Protein AF-A0A2S9FMT5-F1 (afdb_monomer)

Foldseek 3Di:
DVVVVVVLQVLQQVLLVLLVVVDDDPDPADSVRSSVLLNQLQQQLQQVCCVPVVDDPDDDNRGGHPSVSSNVSSNVSVVVVVD

Radius of gyration: 12.4 Å; Cα contacts (8 Å, |Δi|>4): 129; chains: 1; bounding box: 23×32×34 Å

Mean predicted aligned error: 6.48 Å

Sequence (83 aa):
MIGLIVSIIVIGLIAGALARLLVPGKQNLSVPMTIVLGVVGSFVGGLLGYLIFHKDAAQGFLQPSGIIGSIIGAVIVLVIWLR

Structure (mmCIF, N/CA/C/O backbone):
data_AF-A0A2S9FMT5-F1
#
_entry.id   AF-A0A2S9FMT5-F1
#
loop_
_atom_site.group_PDB
_atom_site.id
_atom_site.type_symbol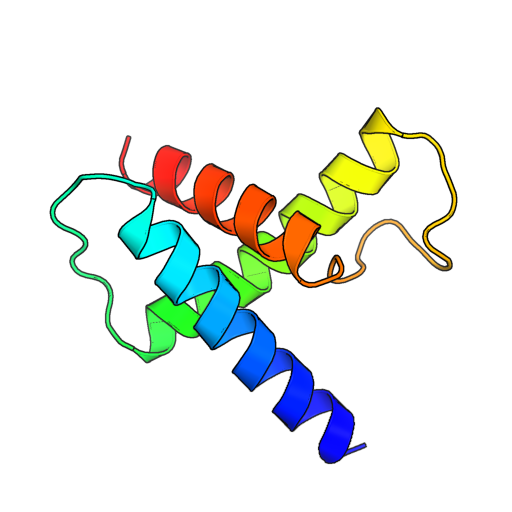
_atom_site.label_atom_id
_atom_site.label_alt_id
_atom_site.label_comp_id
_atom_site.label_asym_id
_atom_site.label_entity_id
_atom_site.label_seq_id
_atom_site.pdbx_PDB_ins_code
_atom_site.Cartn_x
_atom_site.Cartn_y
_atom_site.Cartn_z
_atom_site.occupancy
_atom_site.B_iso_or_equiv
_atom_site.auth_seq_id
_atom_site.auth_comp_id
_atom_site.auth_asym_id
_atom_site.auth_atom_id
_atom_site.pdbx_PDB_model_num
ATOM 1 N N . MET A 1 1 ? 7.990 -16.681 -15.206 1.00 64.19 1 MET A N 1
ATOM 2 C CA . MET A 1 1 ? 6.561 -16.401 -14.919 1.00 64.19 1 MET A CA 1
ATOM 3 C C . MET A 1 1 ? 6.232 -16.567 -13.436 1.00 64.19 1 MET A C 1
AT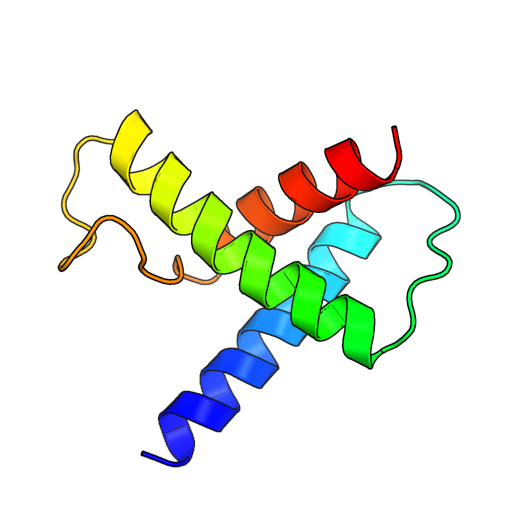OM 5 O O . MET A 1 1 ? 5.759 -15.612 -12.842 1.00 64.19 1 MET A O 1
ATOM 9 N N . ILE A 1 2 ? 6.567 -17.698 -12.801 1.00 76.94 2 ILE A N 1
ATOM 10 C CA . ILE A 1 2 ? 6.307 -17.929 -11.362 1.00 76.94 2 ILE A CA 1
ATOM 11 C C . ILE A 1 2 ? 6.980 -16.879 -10.454 1.00 76.94 2 ILE A C 1
ATOM 13 O O . ILE A 1 2 ? 6.337 -16.352 -9.553 1.00 76.94 2 ILE A O 1
ATOM 17 N N . GLY A 1 3 ? 8.231 -16.493 -10.735 1.00 77.69 3 GLY A N 1
ATOM 18 C CA . GLY A 1 3 ? 8.944 -15.483 -9.938 1.00 77.69 3 GLY A CA 1
ATOM 19 C C . GLY A 1 3 ? 8.277 -14.099 -9.901 1.00 77.69 3 GLY A C 1
ATOM 20 O O . GLY A 1 3 ? 8.365 -13.417 -8.884 1.00 77.69 3 GLY A O 1
ATOM 21 N N . LEU A 1 4 ? 7.556 -13.708 -10.962 1.00 77.31 4 LEU A N 1
ATOM 22 C CA . LEU A 1 4 ? 6.801 -12.445 -11.017 1.00 77.31 4 LEU A CA 1
ATOM 23 C C . LEU A 1 4 ? 5.560 -12.483 -10.119 1.00 77.31 4 LEU A C 1
ATOM 25 O O . LEU A 1 4 ? 5.252 -11.525 -9.422 1.00 77.31 4 LEU A O 1
ATOM 29 N N . ILE A 1 5 ? 4.867 -13.619 -10.105 1.00 79.88 5 ILE A N 1
ATOM 30 C CA . ILE A 1 5 ? 3.676 -13.814 -9.273 1.00 79.88 5 ILE A CA 1
ATOM 31 C C . ILE A 1 5 ? 4.071 -13.793 -7.793 1.00 79.88 5 ILE A C 1
ATOM 33 O O . ILE A 1 5 ? 3.440 -13.105 -6.995 1.00 79.88 5 ILE A O 1
ATOM 37 N N . VAL A 1 6 ? 5.161 -14.481 -7.435 1.00 83.19 6 VAL A N 1
ATOM 38 C CA . VAL A 1 6 ? 5.686 -14.480 -6.061 1.00 83.19 6 VAL A CA 1
ATOM 39 C C . VAL A 1 6 ? 6.096 -13.071 -5.633 1.00 83.19 6 VAL A C 1
ATOM 41 O O . VAL A 1 6 ? 5.742 -12.642 -4.539 1.00 83.19 6 VAL A O 1
ATOM 44 N N . SER A 1 7 ? 6.781 -12.315 -6.495 1.00 79.75 7 SER A N 1
ATOM 45 C CA . SER A 1 7 ? 7.189 -10.943 -6.165 1.00 79.75 7 SER A CA 1
ATOM 46 C C . SER A 1 7 ? 6.000 -9.990 -6.020 1.00 79.75 7 SER A C 1
ATOM 48 O O . SER A 1 7 ? 5.991 -9.217 -5.070 1.00 79.75 7 SER A O 1
ATOM 50 N N . ILE A 1 8 ? 4.959 -10.082 -6.855 1.00 80.56 8 ILE A N 1
ATOM 51 C CA . ILE A 1 8 ? 3.734 -9.275 -6.694 1.00 80.56 8 ILE A CA 1
ATOM 52 C C . ILE A 1 8 ? 3.024 -9.592 -5.374 1.00 80.56 8 ILE A C 1
ATOM 54 O O . ILE A 1 8 ? 2.592 -8.674 -4.681 1.00 80.56 8 ILE A O 1
ATOM 58 N N . ILE A 1 9 ? 2.927 -10.870 -4.995 1.00 83.75 9 ILE A N 1
ATOM 59 C CA . ILE A 1 9 ? 2.300 -11.268 -3.727 1.00 83.75 9 ILE A CA 1
ATOM 60 C C . ILE A 1 9 ? 3.115 -10.752 -2.538 1.00 83.75 9 ILE A C 1
ATOM 62 O O . ILE A 1 9 ? 2.541 -10.196 -1.605 1.00 83.75 9 ILE A O 1
ATOM 66 N N . VAL A 1 10 ? 4.442 -10.895 -2.574 1.00 85.88 10 VAL A N 1
ATOM 67 C CA . VAL A 1 10 ? 5.329 -10.425 -1.500 1.00 85.88 10 VAL A CA 1
ATOM 68 C C . VAL A 1 10 ? 5.286 -8.901 -1.386 1.00 85.88 10 VAL A C 1
ATOM 70 O O . VAL A 1 10 ? 5.104 -8.379 -0.290 1.00 85.88 10 VAL A O 1
ATOM 73 N N . ILE A 1 11 ? 5.382 -8.179 -2.504 1.00 83.81 11 ILE A N 1
ATOM 74 C CA . ILE A 1 11 ? 5.309 -6.712 -2.528 1.00 83.81 11 ILE A CA 1
ATOM 75 C C . ILE A 1 11 ? 3.928 -6.237 -2.072 1.00 83.81 11 ILE A C 1
ATOM 77 O O . ILE A 1 11 ? 3.851 -5.320 -1.261 1.00 83.81 11 ILE A O 1
ATOM 81 N N . GLY A 1 12 ? 2.847 -6.872 -2.530 1.00 85.25 12 GLY A N 1
ATOM 82 C CA . GLY A 1 12 ? 1.485 -6.565 -2.097 1.00 85.25 12 GLY A CA 1
ATOM 83 C C . GLY A 1 12 ? 1.291 -6.806 -0.601 1.00 85.25 12 GLY A C 1
ATOM 84 O O . GLY A 1 12 ? 0.741 -5.960 0.096 1.00 85.25 12 GLY A O 1
ATOM 85 N N . LEU A 1 13 ? 1.812 -7.908 -0.063 1.00 88.00 13 LEU A N 1
ATOM 86 C CA . LEU A 1 13 ? 1.745 -8.185 1.370 1.00 88.00 13 LEU A CA 1
ATOM 87 C C . LEU A 1 13 ? 2.534 -7.149 2.180 1.00 88.00 13 LEU A C 1
ATOM 89 O O . LEU A 1 13 ? 2.013 -6.640 3.169 1.00 88.00 13 LEU A O 1
ATOM 93 N N . ILE A 1 14 ? 3.747 -6.793 1.745 1.00 88.88 14 ILE A N 1
ATOM 94 C CA . ILE A 1 14 ? 4.580 -5.776 2.403 1.00 88.88 14 ILE A CA 1
ATOM 95 C C . ILE A 1 14 ? 3.906 -4.403 2.336 1.0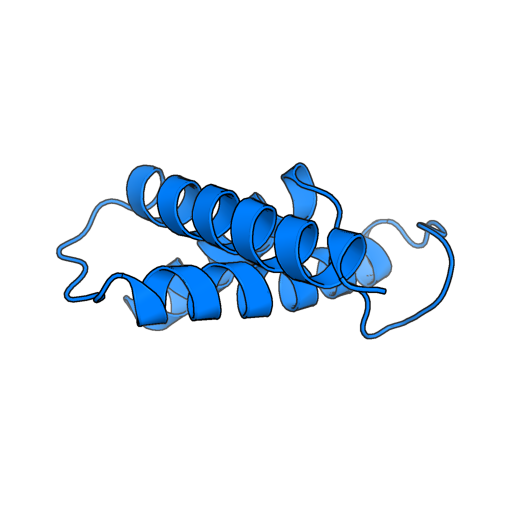0 88.88 14 ILE A C 1
ATOM 97 O O . ILE A 1 14 ? 3.745 -3.756 3.365 1.00 88.88 14 ILE A O 1
ATOM 101 N N . ALA A 1 15 ? 3.471 -3.964 1.155 1.00 88.69 15 ALA A N 1
ATOM 102 C CA . ALA A 1 15 ? 2.826 -2.668 0.970 1.00 88.69 15 ALA A CA 1
ATOM 103 C C . ALA A 1 15 ? 1.512 -2.568 1.757 1.00 88.69 15 ALA A C 1
ATOM 105 O O . ALA A 1 15 ? 1.278 -1.569 2.432 1.00 88.69 15 ALA A O 1
ATOM 106 N N . GLY A 1 16 ? 0.686 -3.619 1.729 1.00 87.88 16 GLY A N 1
ATOM 107 C CA . GLY A 1 16 ? -0.553 -3.695 2.498 1.00 87.88 16 GLY A CA 1
ATOM 108 C C . GLY A 1 16 ? -0.306 -3.701 4.008 1.00 87.88 16 GLY A C 1
ATOM 109 O O . GLY A 1 16 ? -0.970 -2.972 4.739 1.00 87.88 16 GLY A O 1
ATOM 110 N N . ALA A 1 17 ? 0.675 -4.469 4.491 1.00 87.56 17 ALA A N 1
ATOM 111 C CA . ALA A 1 17 ? 1.042 -4.493 5.907 1.00 87.56 17 ALA A CA 1
ATOM 112 C C . ALA A 1 17 ? 1.627 -3.152 6.381 1.00 87.56 17 ALA A C 1
ATOM 114 O O . ALA A 1 17 ? 1.290 -2.685 7.468 1.00 87.56 17 ALA A O 1
ATOM 115 N N . LEU A 1 18 ? 2.451 -2.500 5.557 1.00 88.19 18 LEU A N 1
ATOM 116 C CA . LEU A 1 18 ? 2.982 -1.169 5.847 1.00 88.19 18 LEU A CA 1
ATOM 117 C C . LEU A 1 18 ? 1.873 -0.120 5.856 1.00 88.19 18 LEU A C 1
ATOM 119 O O . LEU A 1 18 ? 1.804 0.668 6.791 1.00 88.19 18 LEU A O 1
ATOM 123 N N . ALA A 1 19 ? 0.956 -0.139 4.887 1.00 87.94 19 ALA A N 1
ATOM 124 C CA . ALA A 1 19 ? -0.188 0.768 4.884 1.00 87.94 19 ALA A CA 1
ATOM 125 C C . ALA A 1 19 ? -1.022 0.634 6.161 1.00 87.94 19 ALA A C 1
ATOM 127 O O . ALA A 1 19 ? -1.395 1.632 6.776 1.00 87.94 19 ALA A O 1
ATOM 128 N N . ARG A 1 20 ? -1.240 -0.607 6.602 1.00 86.56 20 ARG A N 1
ATOM 129 C CA . ARG A 1 20 ? -1.918 -0.916 7.860 1.00 86.56 20 ARG A CA 1
ATOM 130 C C . ARG A 1 20 ? -1.211 -0.352 9.088 1.00 86.56 20 ARG A C 1
ATOM 132 O O . ARG A 1 20 ? -1.884 0.148 9.982 1.00 86.56 20 ARG A O 1
ATOM 139 N N . LEU A 1 21 ? 0.120 -0.416 9.111 1.00 86.69 21 LEU A N 1
ATOM 140 C CA . LEU A 1 21 ? 0.946 0.153 10.175 1.00 86.69 21 LEU A CA 1
ATOM 141 C C . LEU A 1 21 ? 0.904 1.692 10.175 1.00 86.69 21 LEU A C 1
ATOM 143 O O . LEU A 1 21 ? 0.905 2.306 11.237 1.00 86.69 21 LEU A O 1
ATOM 147 N N . LEU A 1 22 ? 0.872 2.308 8.990 1.00 86.25 22 LEU A N 1
ATOM 148 C CA . LEU A 1 22 ? 0.865 3.763 8.822 1.00 86.25 22 LEU A CA 1
ATOM 149 C C . LEU A 1 22 ? -0.494 4.399 9.151 1.00 86.25 22 LEU A C 1
ATOM 151 O O . LEU A 1 22 ? -0.532 5.547 9.588 1.00 86.25 22 LEU A O 1
ATOM 155 N N . VAL A 1 23 ? -1.603 3.688 8.931 1.00 83.00 23 VAL A N 1
ATOM 156 C CA . VAL A 1 23 ? -2.958 4.200 9.179 1.00 83.00 23 VAL A CA 1
ATOM 157 C C . VAL A 1 23 ? -3.456 3.735 10.554 1.00 83.00 23 VAL A C 1
ATOM 159 O O . VAL A 1 23 ? -3.785 2.556 10.709 1.00 83.00 23 VAL A O 1
ATOM 162 N N . PRO A 1 24 ? -3.574 4.629 11.555 1.00 73.31 24 PRO A N 1
ATOM 163 C CA . PRO A 1 24 ? -4.097 4.260 12.865 1.00 73.31 24 PRO A CA 1
ATOM 164 C C . PRO A 1 24 ? -5.603 3.965 12.785 1.00 73.31 24 PRO A C 1
ATOM 166 O O . PRO A 1 24 ? -6.394 4.809 12.371 1.00 73.31 24 PRO A O 1
ATOM 169 N N . GLY A 1 25 ? -6.015 2.763 13.196 1.00 70.44 25 GLY A N 1
ATOM 170 C CA . GLY A 1 25 ? -7.425 2.366 13.241 1.00 70.44 25 GLY A CA 1
ATOM 171 C C . GLY A 1 25 ? -7.623 0.861 13.441 1.00 70.44 25 GLY A C 1
ATOM 172 O O . GLY A 1 25 ? -6.720 0.061 13.195 1.00 70.44 25 GLY A O 1
ATOM 173 N N . LYS A 1 26 ? -8.817 0.447 13.888 1.00 66.25 26 LYS A N 1
ATOM 174 C CA . LYS A 1 26 ? -9.178 -0.978 13.975 1.00 66.25 26 LYS A CA 1
ATOM 175 C C . LYS A 1 26 ? -9.438 -1.523 12.571 1.00 66.25 26 LYS A C 1
ATOM 177 O O . LYS A 1 26 ? -10.522 -1.366 12.022 1.00 66.25 26 LYS A O 1
ATOM 182 N N . GLN A 1 27 ? -8.435 -2.169 11.994 1.00 71.56 27 GLN A N 1
ATOM 183 C CA . GLN A 1 27 ? -8.538 -2.811 10.687 1.00 71.56 27 GLN A CA 1
ATOM 184 C C . GLN A 1 27 ? -8.979 -4.265 10.858 1.00 71.56 27 GLN A C 1
ATOM 186 O O . GLN A 1 27 ? -8.156 -5.138 11.138 1.00 71.56 27 GLN A O 1
ATOM 191 N N . ASN A 1 28 ? -10.263 -4.547 10.637 1.00 74.31 28 ASN A N 1
ATOM 192 C CA . ASN A 1 28 ? -10.785 -5.917 10.560 1.00 74.31 28 ASN A CA 1
ATOM 193 C C . ASN A 1 28 ? -10.427 -6.570 9.205 1.00 74.31 28 ASN A C 1
ATOM 195 O O . ASN A 1 28 ? -11.291 -7.084 8.501 1.00 74.31 28 ASN A O 1
ATOM 199 N N . LEU A 1 29 ? -9.154 -6.502 8.801 1.00 77.88 29 LEU A N 1
ATOM 200 C CA . LEU A 1 29 ? -8.660 -7.050 7.537 1.00 77.88 29 LEU A CA 1
ATOM 201 C C . LEU A 1 29 ? -7.949 -8.381 7.787 1.00 77.88 29 LEU A C 1
ATOM 203 O O . LEU A 1 29 ? -6.948 -8.449 8.507 1.00 77.88 29 LEU A O 1
ATOM 207 N N . SER A 1 30 ? -8.447 -9.437 7.147 1.00 85.50 30 SER A N 1
ATOM 208 C CA . SER A 1 30 ? -7.782 -10.739 7.093 1.00 85.50 30 SER A CA 1
ATOM 209 C C . SER A 1 30 ? -6.483 -10.671 6.270 1.00 85.50 30 SER A C 1
ATOM 211 O O . SER A 1 30 ? -6.248 -9.726 5.508 1.00 85.50 30 SER A O 1
ATOM 213 N N . VAL A 1 31 ? -5.610 -11.675 6.412 1.00 82.06 31 VAL A N 1
ATOM 214 C CA . VAL A 1 31 ? -4.343 -11.751 5.654 1.00 82.06 31 VAL A CA 1
ATOM 215 C C . VAL A 1 31 ? -4.571 -11.681 4.133 1.00 82.06 31 VAL A C 1
ATOM 217 O O . VAL A 1 31 ? -3.905 -10.867 3.492 1.00 82.06 31 VAL A O 1
ATOM 220 N N . PRO A 1 32 ? -5.547 -12.404 3.538 1.00 86.44 32 PRO A N 1
ATOM 221 C CA . PRO A 1 32 ? -5.843 -12.279 2.109 1.00 86.44 32 PRO A CA 1
ATOM 222 C C . PRO A 1 32 ? -6.260 -10.862 1.713 1.00 86.44 32 PRO A C 1
ATOM 224 O O . PRO A 1 32 ? -5.795 -10.336 0.707 1.00 86.44 32 PRO A O 1
ATOM 227 N N . MET A 1 33 ? -7.076 -10.205 2.540 1.00 85.81 33 MET A N 1
ATOM 228 C CA . MET A 1 33 ? -7.496 -8.826 2.297 1.00 85.81 33 MET A CA 1
ATOM 229 C C . MET A 1 33 ? -6.335 -7.831 2.365 1.00 85.81 33 MET A C 1
ATOM 231 O O . MET A 1 33 ? -6.327 -6.850 1.632 1.00 85.81 33 MET A O 1
ATOM 235 N N . THR A 1 34 ? -5.324 -8.095 3.195 1.00 88.62 34 THR A N 1
ATOM 236 C CA . THR A 1 34 ? -4.116 -7.256 3.260 1.00 88.62 34 THR A CA 1
ATOM 237 C C . THR A 1 34 ? -3.301 -7.360 1.968 1.00 88.62 34 THR A C 1
ATOM 239 O O . THR A 1 34 ? -2.800 -6.352 1.475 1.00 88.62 34 THR A O 1
ATOM 242 N N . ILE A 1 35 ? -3.221 -8.559 1.380 1.00 88.00 35 ILE A N 1
ATOM 243 C CA . ILE A 1 35 ? -2.578 -8.771 0.076 1.00 88.00 35 ILE A CA 1
ATOM 244 C C . ILE A 1 35 ? -3.360 -8.038 -1.016 1.00 88.00 35 ILE A C 1
ATOM 246 O O . ILE A 1 35 ? -2.767 -7.295 -1.793 1.00 88.00 35 ILE A O 1
ATOM 250 N N . VAL A 1 36 ? -4.688 -8.198 -1.052 1.00 89.25 36 VAL A N 1
ATOM 251 C CA . VAL A 1 36 ? -5.553 -7.516 -2.029 1.00 89.25 36 VAL A CA 1
ATOM 252 C C . VAL A 1 36 ? -5.414 -6.001 -1.911 1.00 89.25 36 VAL A C 1
ATOM 254 O O . VAL A 1 36 ? -5.203 -5.336 -2.919 1.00 89.25 36 VAL A O 1
ATOM 257 N N . LEU A 1 37 ? -5.448 -5.461 -0.692 1.00 90.38 37 LEU A N 1
ATOM 258 C CA . LEU A 1 37 ? -5.242 -4.040 -0.430 1.00 90.38 37 LEU A CA 1
ATOM 259 C C . LEU A 1 37 ? -3.905 -3.551 -0.991 1.00 90.38 37 LEU A C 1
ATOM 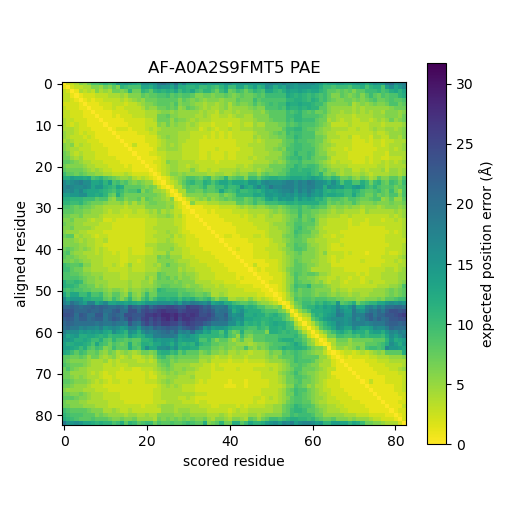261 O O . LEU A 1 37 ? -3.864 -2.516 -1.646 1.00 90.38 37 LEU A O 1
ATOM 265 N N . GLY A 1 38 ? -2.816 -4.284 -0.756 1.00 89.31 38 GLY A N 1
ATOM 266 C CA . GLY A 1 38 ? -1.506 -3.900 -1.273 1.00 89.31 38 GLY A CA 1
ATOM 267 C C . GLY A 1 38 ? -1.389 -4.021 -2.791 1.00 89.31 38 GLY A C 1
ATOM 268 O O . GLY A 1 38 ? -0.742 -3.184 -3.417 1.00 89.31 38 GLY A O 1
ATOM 269 N N . VAL A 1 39 ? -2.048 -5.005 -3.409 1.00 89.12 39 VAL A N 1
ATOM 270 C CA . VAL A 1 39 ? -2.121 -5.124 -4.874 1.00 89.12 39 VAL A CA 1
ATOM 271 C C . VAL A 1 39 ? -2.910 -3.953 -5.460 1.00 89.12 39 VAL A C 1
ATOM 273 O O . VAL A 1 39 ? -2.390 -3.245 -6.317 1.00 89.12 39 VAL A O 1
ATOM 276 N N . VAL A 1 40 ? -4.116 -3.679 -4.956 1.00 89.75 40 VAL A N 1
ATOM 277 C CA . VAL A 1 40 ? -4.946 -2.535 -5.378 1.00 89.75 40 VAL A CA 1
ATOM 278 C C . VAL A 1 40 ? -4.207 -1.217 -5.143 1.00 89.75 40 VAL A C 1
ATOM 280 O O . VAL A 1 40 ? -4.145 -0.369 -6.029 1.00 89.75 40 VAL A O 1
ATOM 283 N N . GLY A 1 41 ? -3.559 -1.079 -3.989 1.00 89.25 41 GLY A N 1
ATOM 284 C CA . GLY A 1 41 ? -2.709 0.054 -3.652 1.00 89.25 41 GLY A CA 1
ATOM 285 C C . GLY A 1 41 ? -1.525 0.227 -4.598 1.00 89.25 41 GLY A C 1
ATOM 286 O O . GLY A 1 41 ? -1.192 1.352 -4.943 1.00 89.25 41 GLY A O 1
ATOM 287 N N . SER A 1 42 ? -0.942 -0.865 -5.098 1.00 87.62 42 SER A N 1
ATOM 288 C CA . SER A 1 42 ? 0.112 -0.819 -6.119 1.00 87.62 42 SER A CA 1
ATOM 289 C C . SER A 1 42 ? -0.390 -0.265 -7.448 1.00 87.62 42 SER A C 1
ATOM 291 O O . SER A 1 42 ? 0.310 0.50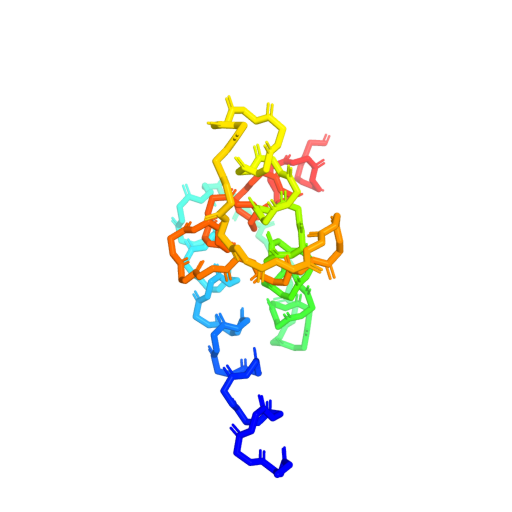7 -8.094 1.00 87.62 42 SER A O 1
ATOM 293 N N . PHE A 1 43 ? -1.608 -0.612 -7.860 1.00 86.75 43 PHE A N 1
ATOM 294 C CA . PHE A 1 43 ? -2.201 -0.040 -9.070 1.00 86.75 43 PHE A CA 1
ATOM 295 C C . PHE A 1 43 ? -2.549 1.439 -8.889 1.00 86.75 43 PHE A C 1
ATOM 297 O O . PHE A 1 43 ? -2.243 2.253 -9.755 1.00 86.75 43 PHE A O 1
ATOM 304 N N . VAL A 1 44 ? -3.131 1.806 -7.745 1.00 88.19 44 VAL A N 1
ATOM 305 C CA . VAL A 1 44 ? -3.474 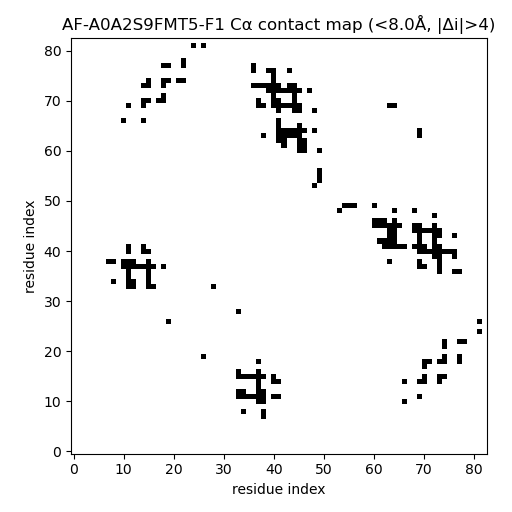3.203 -7.435 1.00 88.19 44 VAL A CA 1
ATOM 306 C C . VAL A 1 44 ? -2.217 4.064 -7.307 1.00 88.19 44 VAL A C 1
ATOM 308 O O . VAL A 1 44 ? -2.167 5.167 -7.840 1.00 88.19 44 VAL A O 1
ATOM 311 N N . GLY A 1 45 ? -1.176 3.553 -6.653 1.00 87.56 45 GLY A N 1
ATOM 312 C CA . GLY A 1 45 ? 0.116 4.217 -6.515 1.00 87.56 45 GLY A CA 1
ATOM 313 C C . GLY A 1 45 ? 0.828 4.416 -7.850 1.00 87.56 45 GLY A C 1
ATOM 314 O O . GLY A 1 45 ? 1.366 5.494 -8.101 1.00 87.56 45 GLY A O 1
ATOM 315 N N . GLY A 1 46 ? 0.787 3.409 -8.728 1.00 84.50 46 GLY A N 1
ATOM 316 C CA . GLY A 1 46 ? 1.326 3.495 -10.088 1.00 84.50 46 GLY A CA 1
ATOM 317 C C . GLY A 1 46 ? 0.587 4.526 -10.929 1.00 84.50 46 GLY A C 1
ATOM 318 O O . GLY A 1 46 ? 1.216 5.377 -11.557 1.00 84.50 46 GLY A O 1
ATOM 319 N N . LEU A 1 47 ? -0.744 4.517 -10.852 1.00 84.06 47 LEU A N 1
ATOM 320 C CA . LEU A 1 47 ? -1.596 5.470 -11.550 1.00 84.06 47 LEU A CA 1
ATOM 321 C C . LEU A 1 47 ? -1.372 6.914 -11.077 1.00 84.06 47 LEU A C 1
ATOM 323 O O . LEU A 1 47 ? -1.206 7.820 -11.891 1.00 84.06 47 LEU A O 1
ATOM 327 N N . LEU A 1 48 ? -1.347 7.142 -9.762 1.00 82.56 48 LEU A N 1
ATOM 328 C CA . LEU A 1 48 ? -1.099 8.468 -9.194 1.00 82.56 48 LEU A CA 1
ATOM 329 C C . LEU A 1 48 ? 0.320 8.953 -9.504 1.00 82.56 48 LEU A C 1
ATOM 331 O O . LEU A 1 48 ? 0.508 10.118 -9.844 1.00 82.56 48 LEU A O 1
ATOM 335 N N . GLY A 1 49 ? 1.310 8.059 -9.443 1.00 80.44 49 GLY A N 1
ATOM 336 C CA . GLY A 1 49 ? 2.682 8.360 -9.844 1.00 80.44 49 GLY A CA 1
ATOM 337 C C . GLY A 1 49 ? 2.769 8.810 -11.304 1.00 80.44 49 GLY A C 1
ATOM 338 O O . GLY A 1 49 ? 3.409 9.822 -11.590 1.00 80.44 49 GLY A O 1
ATOM 339 N N . TYR A 1 50 ? 2.067 8.114 -12.203 1.00 79.62 50 TYR A N 1
ATOM 340 C CA . TYR A 1 50 ? 1.971 8.474 -13.618 1.00 79.62 50 TYR A CA 1
ATOM 341 C C . TYR A 1 50 ? 1.344 9.862 -13.824 1.00 79.62 50 TYR A C 1
ATOM 343 O O . TYR A 1 50 ? 1.930 10.708 -14.500 1.00 79.62 50 TYR A O 1
ATOM 351 N N . LEU A 1 51 ? 0.191 10.118 -13.196 1.00 79.44 51 LEU A N 1
ATOM 352 C CA . LEU A 1 51 ? -0.554 11.374 -13.345 1.00 79.44 51 LEU A CA 1
ATOM 353 C C . LEU A 1 51 ? 0.183 12.589 -12.766 1.00 79.44 51 LEU A C 1
ATOM 355 O O . LEU A 1 51 ? 0.102 13.679 -13.322 1.00 79.44 51 LEU A O 1
ATOM 359 N N . ILE A 1 52 ? 0.884 12.425 -11.641 1.00 78.56 52 ILE A N 1
ATOM 360 C CA . ILE A 1 52 ? 1.536 13.541 -10.944 1.00 78.56 52 ILE A CA 1
ATOM 361 C C . ILE A 1 52 ? 2.886 13.856 -11.584 1.00 78.56 52 I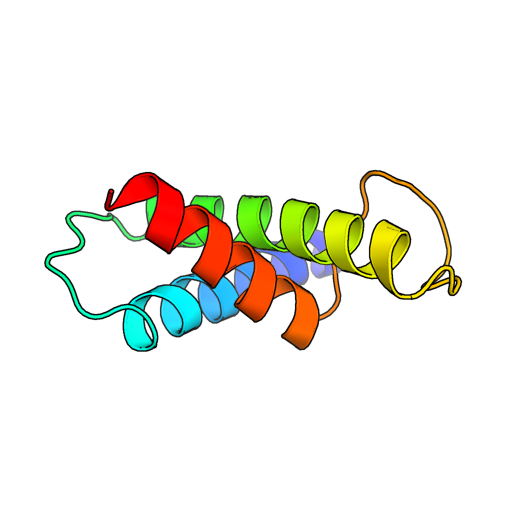LE A C 1
ATOM 363 O O . ILE A 1 52 ? 3.172 15.009 -11.907 1.00 78.56 52 ILE A O 1
ATOM 367 N N . PHE A 1 53 ? 3.729 12.843 -11.784 1.00 74.75 53 PHE A N 1
ATOM 368 C CA . PHE A 1 53 ? 5.108 13.081 -12.197 1.00 74.75 53 PHE A CA 1
ATOM 369 C C . PHE A 1 53 ? 5.276 13.210 -13.710 1.00 74.75 53 PHE A C 1
ATOM 371 O O . PHE A 1 53 ? 6.358 13.617 -14.135 1.00 74.75 53 PHE A O 1
ATOM 378 N N . HIS A 1 54 ? 4.247 12.882 -14.513 1.00 69.12 54 HIS A N 1
ATOM 379 C CA . HIS A 1 54 ? 4.291 12.884 -15.988 1.00 69.12 54 HIS A CA 1
ATOM 380 C C . HIS A 1 54 ? 5.539 12.177 -16.550 1.00 69.12 54 HIS A C 1
ATOM 382 O O . HIS A 1 54 ? 5.982 12.442 -17.666 1.00 69.12 54 HIS A O 1
ATOM 388 N N . LYS A 1 55 ? 6.158 11.318 -15.736 1.00 55.91 55 LYS A N 1
ATOM 389 C CA . LYS A 1 55 ? 7.452 10.707 -15.990 1.00 55.91 55 LYS A CA 1
ATOM 390 C C . LYS A 1 55 ? 7.213 9.228 -16.159 1.00 55.91 55 LYS A C 1
ATOM 392 O O . LYS A 1 55 ? 6.683 8.570 -15.264 1.00 55.91 55 LYS A O 1
ATOM 397 N N . ASP A 1 56 ? 7.640 8.740 -17.311 1.00 61.06 56 ASP A N 1
ATOM 398 C CA . ASP A 1 56 ? 7.742 7.334 -17.638 1.00 61.06 56 ASP A CA 1
ATOM 399 C C . ASP A 1 56 ? 8.427 6.556 -16.510 1.00 61.06 56 ASP A C 1
ATOM 401 O O . ASP A 1 56 ? 9.649 6.541 -16.387 1.00 61.06 56 ASP A O 1
ATOM 405 N N . ALA A 1 57 ? 7.634 5.830 -15.728 1.00 52.47 57 ALA A N 1
ATOM 406 C CA . ALA A 1 57 ? 8.095 4.612 -15.074 1.00 52.47 57 ALA A CA 1
ATOM 407 C C . ALA A 1 57 ? 7.772 3.398 -15.973 1.00 52.47 57 ALA A C 1
ATOM 409 O O . ALA A 1 57 ? 7.342 2.361 -15.493 1.00 52.47 57 ALA A O 1
ATOM 410 N N . ALA A 1 58 ? 7.934 3.581 -17.291 1.00 50.53 58 ALA A N 1
ATOM 411 C CA . ALA A 1 58 ? 7.895 2.589 -18.363 1.00 50.53 58 ALA A CA 1
ATOM 412 C C . ALA A 1 58 ? 6.701 1.597 -18.368 1.00 50.53 58 ALA A C 1
ATOM 414 O O . ALA A 1 58 ? 6.823 0.487 -17.854 1.00 50.53 58 ALA A O 1
ATOM 415 N N . GLN A 1 59 ? 5.638 1.954 -19.117 1.00 51.78 59 GLN A N 1
ATOM 416 C CA . GLN A 1 59 ? 4.734 1.060 -19.892 1.00 51.78 59 GLN A CA 1
ATOM 417 C C . GLN A 1 59 ? 3.202 1.057 -19.653 1.00 51.78 59 GLN A C 1
ATOM 419 O O . GLN A 1 59 ? 2.517 0.323 -20.365 1.00 51.78 59 GLN A O 1
ATOM 424 N N . GLY A 1 60 ? 2.588 1.922 -18.833 1.00 51.69 60 GLY A N 1
ATOM 425 C CA . GLY A 1 60 ? 1.144 2.199 -19.001 1.00 51.69 60 GLY A CA 1
ATOM 426 C C . GLY A 1 60 ? 0.349 2.645 -17.774 1.00 51.69 60 GLY A C 1
ATOM 427 O O . GLY A 1 60 ? 0.841 2.661 -16.653 1.00 51.69 60 GLY A O 1
ATOM 428 N N . PHE A 1 61 ? -0.925 2.981 -18.016 1.00 52.84 61 PHE A N 1
ATOM 429 C CA . PHE A 1 61 ? -1.886 3.509 -17.031 1.00 52.84 61 PHE A CA 1
ATOM 430 C C . PHE A 1 61 ? -2.232 2.516 -15.903 1.00 52.84 61 PHE A C 1
ATOM 432 O O . PHE A 1 61 ? -2.594 2.929 -14.806 1.00 52.84 61 PHE A O 1
ATOM 439 N N . LEU A 1 62 ? -2.119 1.207 -16.161 1.00 55.66 62 LEU A N 1
ATOM 440 C CA . LEU A 1 62 ? -2.470 0.134 -15.221 1.00 55.66 62 LEU A CA 1
ATOM 441 C C . LEU A 1 62 ? -1.252 -0.725 -14.872 1.00 55.66 62 LEU A C 1
ATOM 443 O O . LEU A 1 62 ? -1.234 -1.929 -15.130 1.00 55.66 62 LEU A O 1
ATOM 447 N N . GLN A 1 63 ? -0.226 -0.109 -14.292 1.00 65.94 63 GLN A N 1
ATOM 448 C CA . GLN A 1 63 ? 0.977 -0.819 -13.870 1.00 65.94 63 GLN A CA 1
ATOM 449 C C . GLN A 1 63 ? 1.145 -0.750 -12.348 1.00 65.94 63 GLN A C 1
ATOM 451 O O . GLN A 1 63 ? 0.940 0.315 -11.761 1.00 65.94 63 GLN A O 1
ATOM 456 N N . PRO A 1 64 ? 1.521 -1.861 -11.688 1.00 65.38 64 PRO A N 1
ATOM 457 C CA . PRO A 1 64 ? 1.906 -1.826 -10.286 1.00 65.38 64 PRO A CA 1
ATOM 458 C C . PRO A 1 64 ? 3.077 -0.860 -10.102 1.00 65.38 64 PRO A C 1
ATOM 460 O O . PRO A 1 64 ? 4.113 -1.009 -10.753 1.00 65.38 64 PRO A O 1
ATOM 463 N N . SER A 1 65 ? 2.936 0.122 -9.214 1.00 72.06 65 SER A N 1
ATOM 464 C CA . SER A 1 65 ? 4.072 0.939 -8.799 1.00 72.06 65 SER A CA 1
ATOM 465 C C . SER A 1 65 ? 5.158 0.081 -8.153 1.00 72.06 65 SER A C 1
ATOM 467 O O . SER A 1 65 ? 4.892 -0.976 -7.580 1.00 72.06 65 SER A O 1
ATOM 469 N N . GLY A 1 66 ? 6.401 0.565 -8.189 1.00 78.00 66 GLY A N 1
ATOM 470 C CA . GLY A 1 66 ? 7.444 0.045 -7.308 1.00 78.00 66 GLY A CA 1
ATOM 471 C C . GLY A 1 66 ? 7.052 0.175 -5.829 1.00 78.00 66 GLY A C 1
ATOM 472 O O . GLY A 1 66 ? 6.080 0.846 -5.481 1.00 78.00 66 GLY A O 1
ATOM 473 N N . ILE A 1 67 ? 7.855 -0.424 -4.947 1.00 79.38 67 ILE A N 1
ATOM 474 C CA . ILE A 1 67 ? 7.573 -0.575 -3.506 1.00 79.38 67 ILE A CA 1
ATOM 475 C C . ILE A 1 67 ? 7.032 0.716 -2.864 1.00 79.38 67 ILE A C 1
ATOM 477 O O . ILE A 1 67 ? 6.014 0.681 -2.179 1.00 79.38 67 ILE A O 1
ATOM 481 N N . ILE A 1 68 ? 7.668 1.861 -3.124 1.00 83.19 68 ILE A N 1
ATOM 482 C CA . ILE A 1 68 ? 7.292 3.152 -2.526 1.00 83.19 68 ILE A CA 1
ATOM 483 C C . ILE A 1 68 ? 5.904 3.609 -2.990 1.00 83.19 68 ILE A C 1
ATOM 485 O O . ILE A 1 68 ? 5.059 3.938 -2.159 1.00 83.19 68 ILE A O 1
ATOM 489 N N . GLY A 1 69 ? 5.646 3.603 -4.301 1.00 85.88 69 GLY A N 1
ATOM 490 C CA . GLY A 1 69 ? 4.339 3.997 -4.830 1.00 85.88 69 GLY A CA 1
ATOM 491 C C . GLY A 1 69 ? 3.235 3.069 -4.332 1.00 85.88 69 GLY A C 1
ATOM 492 O O . GLY A 1 69 ? 2.150 3.538 -4.004 1.00 85.88 69 GLY A O 1
ATOM 493 N N . SER A 1 70 ? 3.540 1.781 -4.160 1.00 86.56 70 SER A N 1
ATOM 494 C CA . SER A 1 70 ? 2.565 0.799 -3.697 1.00 86.56 70 SER A CA 1
ATOM 495 C C . SER A 1 70 ? 2.191 0.988 -2.243 1.00 86.56 70 SER A C 1
ATOM 497 O O . SER A 1 70 ? 1.025 0.833 -1.897 1.00 86.56 70 SER A O 1
ATOM 499 N N . ILE A 1 71 ? 3.153 1.364 -1.397 1.00 88.38 71 ILE A N 1
ATOM 500 C CA . ILE A 1 71 ? 2.880 1.740 -0.009 1.00 88.38 71 ILE A CA 1
ATOM 501 C C . ILE A 1 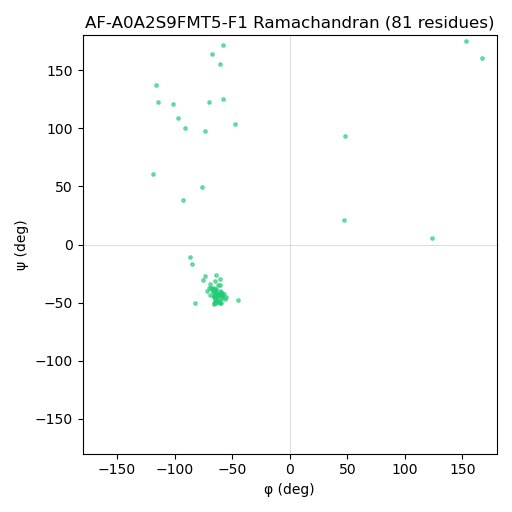71 ? 1.991 2.985 0.018 1.00 88.38 71 ILE A C 1
ATOM 503 O O . ILE A 1 71 ? 0.967 2.980 0.693 1.00 88.38 71 ILE A O 1
ATOM 507 N N . ILE A 1 72 ? 2.334 4.026 -0.750 1.00 89.19 72 ILE A N 1
ATOM 508 C CA . ILE A 1 72 ? 1.562 5.278 -0.792 1.00 89.19 72 ILE A CA 1
ATOM 509 C C . ILE A 1 72 ? 0.134 5.018 -1.285 1.00 89.19 72 ILE A C 1
ATOM 511 O O . ILE A 1 72 ? -0.829 5.423 -0.637 1.00 89.19 72 ILE A O 1
ATOM 515 N N . GLY A 1 73 ? -0.025 4.300 -2.396 1.00 89.88 73 GLY A N 1
ATOM 516 C CA . GLY A 1 73 ? -1.337 3.960 -2.933 1.00 89.88 73 GLY A CA 1
ATOM 517 C C . GLY A 1 73 ? -2.136 3.049 -1.999 1.00 89.88 73 GLY A C 1
ATOM 518 O O . GLY A 1 73 ? -3.330 3.271 -1.820 1.00 89.88 73 GLY A O 1
ATOM 519 N N . ALA A 1 74 ? -1.498 2.082 -1.331 1.00 91.31 74 ALA A N 1
ATOM 520 C CA . ALA A 1 74 ? -2.163 1.234 -0.339 1.00 91.31 74 ALA A CA 1
ATOM 521 C C . ALA A 1 74 ? -2.625 2.032 0.887 1.00 91.31 74 ALA A C 1
ATOM 523 O O . ALA A 1 74 ? -3.726 1.792 1.375 1.00 91.31 74 ALA A O 1
ATOM 524 N N . VAL A 1 75 ? -1.837 3.008 1.353 1.00 90.31 75 VAL A N 1
ATOM 525 C CA . VAL A 1 75 ? -2.243 3.940 2.419 1.00 90.31 75 VAL A CA 1
ATOM 526 C C . VAL A 1 75 ? -3.466 4.739 1.984 1.00 90.31 75 VAL A C 1
ATOM 528 O O . VAL A 1 75 ? -4.436 4.802 2.731 1.00 90.31 75 VAL A O 1
ATOM 531 N N . ILE A 1 76 ? -3.461 5.303 0.774 1.00 89.44 76 ILE A N 1
ATOM 532 C CA . ILE A 1 76 ? -4.591 6.085 0.250 1.00 89.44 76 ILE A CA 1
ATOM 533 C C . ILE A 1 76 ? -5.860 5.232 0.188 1.00 89.44 76 ILE A C 1
ATOM 535 O O . ILE A 1 76 ? -6.895 5.635 0.716 1.00 89.44 76 ILE A O 1
ATOM 539 N N . VAL A 1 77 ? -5.777 4.038 -0.407 1.00 89.81 77 VAL A N 1
ATOM 540 C CA . VAL A 1 77 ? -6.915 3.110 -0.500 1.00 89.81 77 VAL A CA 1
ATOM 541 C C . VAL A 1 77 ? -7.419 2.738 0.891 1.00 89.81 77 VAL A C 1
ATOM 543 O O . VAL A 1 77 ? -8.623 2.741 1.125 1.00 89.81 77 VAL A O 1
ATOM 546 N N . LEU A 1 78 ? -6.514 2.464 1.830 1.00 88.75 78 LEU A N 1
ATOM 547 C CA . LEU A 1 78 ? -6.876 2.092 3.191 1.00 88.75 78 LEU A CA 1
ATOM 548 C C . LEU A 1 78 ? -7.550 3.235 3.953 1.00 88.75 78 LEU A C 1
ATOM 550 O O . LEU A 1 78 ? -8.526 2.994 4.654 1.00 88.75 78 LEU A O 1
ATOM 554 N N . VAL A 1 79 ? -7.066 4.470 3.807 1.00 87.38 79 VAL A N 1
ATOM 555 C CA . VAL A 1 79 ? -7.687 5.657 4.414 1.00 87.38 79 VAL A CA 1
ATOM 556 C C . VAL A 1 79 ? -9.082 5.897 3.844 1.00 87.38 79 VAL A C 1
ATOM 558 O O . VAL A 1 79 ? -9.991 6.212 4.605 1.00 87.38 79 VAL A O 1
ATOM 561 N N . ILE A 1 80 ? -9.268 5.725 2.531 1.00 87.00 80 ILE A N 1
ATOM 562 C CA . ILE A 1 80 ? -10.590 5.817 1.892 1.00 87.00 80 ILE A CA 1
ATOM 563 C C . ILE A 1 80 ? -11.510 4.704 2.399 1.00 87.00 80 ILE A C 1
ATOM 565 O O . ILE A 1 80 ? -12.687 4.948 2.612 1.00 87.00 80 ILE A O 1
ATOM 569 N N . TRP A 1 81 ? -10.979 3.500 2.610 1.00 84.12 81 TRP A N 1
ATOM 570 C CA . TRP A 1 81 ? -11.750 2.351 3.084 1.00 84.12 81 TRP A CA 1
ATOM 571 C C . TRP A 1 81 ? -12.127 2.430 4.573 1.00 84.12 81 TRP A C 1
ATOM 573 O O . TRP A 1 81 ? -13.123 1.839 4.979 1.00 84.12 81 TRP A O 1
ATOM 583 N N . LEU A 1 82 ? -11.330 3.128 5.392 1.00 78.62 82 LEU A N 1
ATOM 584 C CA . LEU A 1 82 ? -11.614 3.364 6.815 1.00 78.62 82 LEU A CA 1
ATOM 585 C C . LEU A 1 82 ? -12.522 4.572 7.086 1.00 78.62 82 LEU A C 1
ATOM 587 O O . LEU A 1 82 ? -12.999 4.702 8.216 1.00 78.62 82 LEU A O 1
ATOM 591 N N . ARG A 1 83 ? -12.689 5.471 6.113 1.00 70.25 83 ARG A N 1
ATOM 592 C CA . ARG A 1 83 ? -13.612 6.608 6.196 1.00 70.25 83 ARG A CA 1
ATOM 593 C C . ARG A 1 83 ? -15.032 6.189 5.850 1.00 70.25 83 ARG A C 1
ATOM 595 O O . ARG A 1 83 ? -15.938 6.762 6.489 1.00 70.25 83 ARG A O 1
#

Solvent-accessible surface area (backbone atoms only — not comparable to full-atom values): 4379 Å² total; per-residue (Å²): 112,68,71,58,56,53,48,51,51,51,50,9,35,50,15,16,52,48,18,55,71,72,48,90,70,94,74,93,64,54,74,69,52,31,29,50,42,4,46,53,5,9,32,48,13,22,34,50,47,40,72,71,65,75,50,87,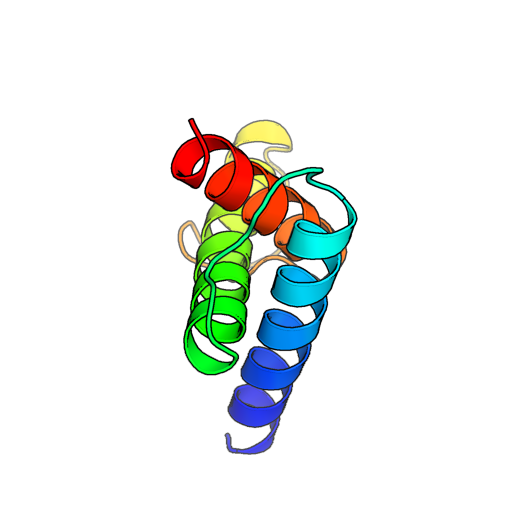84,77,91,66,77,84,34,69,29,60,73,70,35,8,26,54,17,11,31,52,52,48,54,62,72,72,105

Secondary structure (DSSP, 8-state):
-HHHHHHHHHHHHHHHHHHHHHS-S-----HHHHHHHHHHHHHHHHHHHHHHH----SS-TT-PPPHHHHHHHHHHHHHHHH-

Nearest PDB structures (foldseek):
  5vkh-assembly1_C  TM=3.447E-01  e=4.785E+00  Streptomyces lividans

pLDDT: mean 80.01, std 10.78, range [50.53, 91.31]